Protein 7YVZ (pdb70)

Foldseek 3Di:
DDQAPDPPPVDPDDDDDDDPVPQPQKFWADPRNPDPPPRGDPPPVVVVCVVPVDDDGTDMGGD

Secondary structure (DSSP, 8-state):
--S-SSS-TT-S-------GGGTTTEEEE-SSS--TTTTB--SHHHHHHHHH-----PEEEE-

B-factor: mean 34.03, std 10.91, range [17.76, 74.47]

Solvent-accessible surface area: 4839 Å² total; per-residue (Å²): 154,145,113,20,158,86,11,92,102,140,48,153,152,31,112,68,129,66,89,145,88,100,6,54,86,130,92,30,22,14,136,13,64,88,2,131,116,49,31,73,21,48,42,34,46,35,77,29,33,89,90,85,69,61,136,48,19,37,86,90,46,162,113

Radius of gyration: 12.59 Å; Cα contacts (8 Å, |Δi|>4): 82; chains: 1; bounding box: 32×28×28 Å

Structure (mmCIF, N/CA/C/O backbone):
data_7YVZ
#
_entry.id   7YVZ
#
_cell.length_a   37.798
_cell.length_b   37.798
_cell.length_c   82.260
_cell.angle_alpha   90.000
_cell.angle_beta   90.000
_cell.angle_gamma   90.000
#
_symmetry.space_group_name_H-M   'P 41 21 2'
#
loop_
_entity.id
_entity.type
_entity.pdbx_description
1 polymer 'CDGSH iron-sulfur domain-containing protein 1 (CISD-1/mitoNEET)'
2 non-polymer 'FE2/S2 (INORGANIC) CLUSTER'
3 water water
#
loop_
_atom_site.group_PDB
_atom_site.id
_atom_site.type_symbol
_atom_site.label_atom_id
_atom_site.label_alt_id
_atom_site.label_comp_id
_atom_site.label_asym_id
_atom_site.label_entity_id
_atom_site.label_seq_id
_atom_site.pdbx_PDB_ins_code
_atom_site.Cartn_x
_atom_site.Cartn_y
_atom_site.Cartn_z
_atom_site.occupancy
_atom_site.B_iso_or_equiv
_atom_site.auth_seq_id
_atom_site.auth_comp_id
_atom_site.auth_asym_id
_atom_site.auth_atom_id
_atom_site.pdbx_PDB_model_num
ATOM 1 N N . ALA A 1 20 ? 19.93511 13.53541 3.08652 1.000 61.37177 38 ALA A N 1
ATOM 2 C 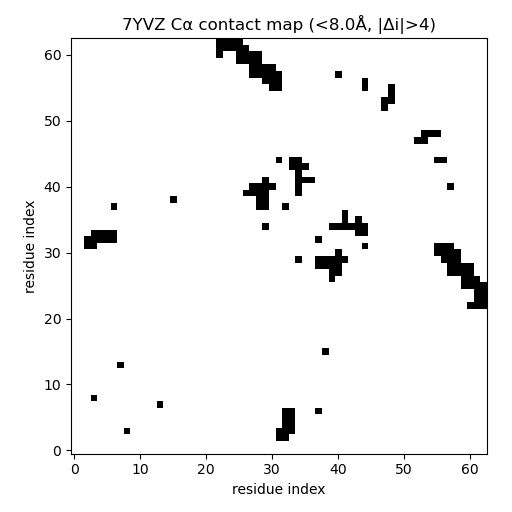CA . ALA A 1 20 ? 18.64417 13.95520 2.54668 1.000 51.33637 38 ALA A CA 1
ATOM 3 C C . ALA A 1 20 ? 17.45339 13.02652 2.95026 1.000 47.71301 38 ALA A C 1
ATOM 4 O O . ALA A 1 20 ? 17.07808 12.10787 2.22646 1.000 53.15086 38 ALA A O 1
ATOM 6 N N . ARG A 1 21 ? 16.85510 13.30692 4.10872 1.000 49.92236 39 ARG A N 1
ATOM 7 C CA . ARG A 1 21 ? 15.66215 12.59162 4.55458 1.000 46.50980 39 ARG A CA 1
ATOM 8 C C . ARG A 1 21 ? 14.47658 12.90429 3.63547 1.000 41.79312 39 ARG A C 1
ATOM 9 O O . ARG A 1 21 ? 14.43928 13.93212 2.95231 1.000 42.65129 39 ARG A O 1
ATOM 17 N N A CYS A 1 22 ? 13.49737 11.98984 3.63516 0.500 32.14325 40 CYS A N 1
ATOM 18 N N B CYS A 1 22 ? 13.50240 11.99654 3.61562 0.500 32.15412 40 CYS A N 1
ATOM 19 C CA A CYS A 1 22 ? 12.29129 12.04674 2.80633 0.500 35.14576 40 CYS A CA 1
ATOM 20 C CA B CYS A 1 22 ? 12.28813 12.21025 2.83449 0.500 35.13210 40 CYS A CA 1
ATOM 21 C C A CYS A 1 22 ? 11.06856 12.57311 3.55496 0.500 36.24531 40 CYS A C 1
ATOM 22 C C B CYS A 1 22 ? 11.18809 12.83777 3.68376 0.500 36.36837 40 CYS A C 1
ATOM 23 O O A CYS A 1 22 ? 10.23067 13.26212 2.95837 0.500 31.14117 40 CYS A O 1
ATOM 24 O O B CYS A 1 22 ? 10.57835 13.84459 3.30458 0.500 32.08623 40 CYS A O 1
ATOM 29 N N . ASN A 1 23 ? 10.94714 12.26510 4.84780 1.000 31.64954 41 ASN A N 1
ATOM 30 C CA . ASN A 1 23 ? 9.77385 12.58560 5.65253 1.000 29.16000 41 ASN A CA 1
ATOM 31 C C . ASN A 1 23 ? 10.03709 13.79269 6.53046 1.000 31.37423 41 ASN A C 1
ATOM 32 O O . ASN A 1 23 ? 10.81114 13.70400 7.50451 1.000 32.80977 41 ASN A O 1
ATOM 37 N N . TYR A 1 24 ? 9.33616 14.89864 6.25391 1.000 28.45681 42 TYR A N 1
ATOM 38 C CA . TYR A 1 24 ? 9.40578 16.07178 7.12094 1.000 26.57042 42 TYR A CA 1
ATOM 39 C C . TYR A 1 24 ? 8.11058 16.29892 7.88697 1.000 33.14623 42 TYR A C 1
ATOM 40 O O . TYR A 1 24 ? 7.95247 17.34583 8.50081 1.000 34.97113 42 TYR A O 1
ATOM 49 N N . LYS A 1 25 ? 7.17679 15.37050 7.83848 1.000 27.09846 43 LYS A N 1
ATOM 50 C CA . LYS A 1 25 ? 5.85170 15.66850 8.37708 1.000 29.22424 43 LYS A CA 1
ATOM 51 C C . LYS A 1 25 ? 5.26699 14.60817 9.29768 1.000 30.70626 43 LYS A C 1
ATOM 52 O O . LYS A 1 25 ? 4.66055 14.95821 10.32314 1.000 30.25293 43 LYS A O 1
ATOM 58 N N . ILE A 1 26 ? 5.39571 13.32894 8.95131 1.000 24.90259 44 ILE A N 1
ATOM 59 C CA . ILE A 1 26 ? 4.61347 12.26921 9.58609 1.000 27.78502 44 ILE A CA 1
ATOM 60 C C . ILE A 1 26 ? 5.33968 11.78840 10.83621 1.000 27.63429 44 ILE A C 1
ATOM 61 O O . ILE A 1 26 ? 6.50175 11.35970 10.76116 1.000 26.83786 44 ILE A O 1
ATOM 66 N N . GLN A 1 27 ? 4.67353 11.88910 11.99819 1.000 27.43704 45 GLN A N 1
ATOM 6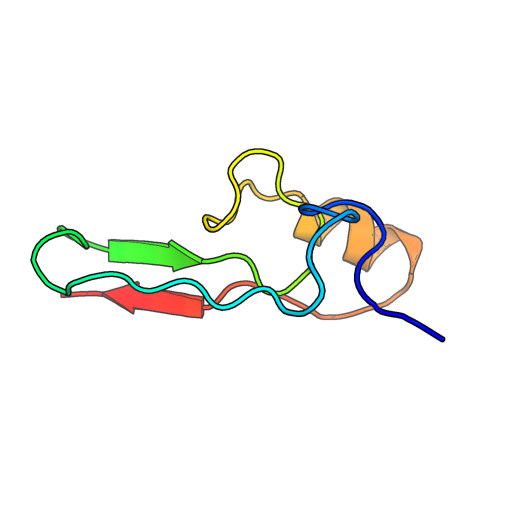7 C CA . GLN A 1 27 ? 5.12041 11.27648 13.27824 1.000 30.06394 45 GLN A CA 1
ATOM 68 C C . GLN A 1 27 ? 6.63635 11.38282 13.44631 1.000 26.91673 45 GLN A C 1
ATOM 69 O O . GLN A 1 27 ? 7.35365 10.38117 13.47050 1.000 28.44832 45 GLN A O 1
ATOM 75 N N . LEU A 1 28 ? 7.12938 12.63463 13.49186 1.000 27.07174 46 LEU A N 1
ATOM 76 C CA . LEU A 1 28 ? 8.57414 12.79379 13.55182 1.000 26.80848 46 LEU A CA 1
ATOM 77 C C . LEU A 1 28 ? 9.17173 12.29897 14.85703 1.000 31.74704 46 LEU A C 1
ATOM 78 O O . LEU A 1 28 ? 10.39662 12.12246 14.91147 1.000 34.00253 46 LEU A O 1
ATOM 83 N N . ASP A 1 29 ? 8.34660 12.06036 15.89848 1.000 36.02705 47 ASP A N 1
ATOM 84 C CA . ASP A 1 29 ? 8.80638 11.40286 17.12466 1.000 38.68729 47 ASP A CA 1
ATOM 85 C C . ASP A 1 29 ? 9.10531 9.92251 16.94963 1.000 38.61583 47 ASP A C 1
ATOM 86 O O . ASP A 1 29 ? 9.87782 9.34400 17.73796 1.000 39.94891 47 ASP A O 1
ATOM 91 N N . SER A 1 30 ? 8.48083 9.28122 15.98501 1.000 32.32156 48 SER A N 1
ATOM 92 C CA . SER A 1 30 ? 8.66060 7.85041 15.80758 1.000 31.20777 48 SER A CA 1
ATOM 93 C C . SER A 1 30 ? 10.00217 7.50691 15.17062 1.000 31.31162 48 SER A C 1
ATOM 94 O O . SER A 1 30 ? 10.51512 8.21518 14.30318 1.000 31.35274 48 SER A O 1
ATOM 97 N N . ASN A 1 31 ? 10.55302 6.37214 15.59023 1.000 33.19482 49 ASN A N 1
ATOM 98 C CA . ASN A 1 31 ? 11.81466 5.89567 15.04002 1.000 34.91476 49 ASN A CA 1
ATOM 99 C C . ASN A 1 31 ? 11.61979 5.23590 13.66898 1.000 32.58044 49 ASN A C 1
ATOM 100 O O . ASN A 1 31 ? 12.55237 5.16912 12.85390 1.000 32.69720 49 ASN A O 1
ATOM 105 N N . LYS A 1 32 ? 10.40394 4.78612 13.38642 1.000 26.87691 50 LYS A N 1
ATOM 106 C CA . LYS A 1 32 ? 10.15964 3.98189 12.18941 1.000 25.69942 50 LYS A CA 1
ATOM 107 C C . LYS A 1 32 ? 8.67110 3.86555 11.95603 1.000 26.83260 50 LYS A C 1
ATOM 108 O O . LYS A 1 32 ? 7.93125 3.36620 12.82185 1.000 33.33814 50 LYS A O 1
ATOM 114 N N . ILE A 1 33 ? 8.21553 4.34724 10.81566 1.000 24.57406 51 ILE A N 1
ATOM 115 C CA . ILE A 1 33 ? 6.79615 4.42256 10.54864 1.000 23.51692 51 ILE A CA 1
ATOM 116 C C . ILE A 1 33 ? 6.42812 3.27132 9.62036 1.000 25.12304 51 ILE A C 1
ATOM 117 O O . ILE A 1 33 ? 6.71842 3.27012 8.40902 1.000 24.92224 51 ILE A O 1
ATOM 122 N N . VAL A 1 34 ? 5.77876 2.28438 10.20845 1.000 24.75875 52 VAL A N 1
ATOM 123 C CA . VAL A 1 34 ? 5.25617 1.12319 9.48522 1.000 25.08588 52 VAL A CA 1
ATOM 124 C C . VAL A 1 34 ? 3.75502 1.11557 9.72759 1.000 25.80097 52 VAL A C 1
ATOM 125 O O . VAL A 1 34 ? 3.31814 1.09894 10.88179 1.000 29.63979 52 VAL A O 1
ATOM 129 N N . ASP A 1 35 ? 2.97014 1.10106 8.65509 1.000 24.06723 53 ASP A N 1
ATOM 130 C CA . ASP A 1 35 ? 1.52143 1.06904 8.77456 1.000 24.52452 53 ASP A CA 1
ATOM 131 C C . ASP A 1 35 ? 1.02501 -0.28377 8.29431 1.000 27.57316 53 ASP A C 1
ATOM 132 O O . ASP A 1 35 ? 1.56124 -0.82147 7.33829 1.000 29.15802 53 ASP A O 1
ATOM 137 N N . THR A 1 36 ? -0.02303 -0.80820 8.93749 1.000 31.31196 54 THR A N 1
ATOM 138 C CA . THR A 1 36 ? -0.62951 -2.08656 8.54891 1.000 33.21546 54 THR A CA 1
ATOM 139 C C . THR A 1 36 ? -2.11316 -1.89636 8.24778 1.000 33.37505 54 THR A C 1
ATOM 140 O O . THR A 1 36 ? -2.82902 -1.22797 9.00576 1.000 38.17817 54 THR A O 1
ATOM 144 N N . VAL A 1 37 ? -2.58139 -2.43992 7.13686 1.000 31.40713 55 VAL A N 1
ATOM 145 C CA . VAL A 1 37 ? -4.01035 -2.40006 6.82793 1.000 33.28710 55 VAL A CA 1
ATOM 146 C C . VAL A 1 37 ? -4.44573 -3.79351 6.42852 1.000 38.54808 55 VAL A C 1
ATOM 147 O O . VAL A 1 37 ? -3.67373 -4.54938 5.83807 1.000 35.08177 55 VAL A O 1
ATOM 151 N N . ASP A 1 38 ? -5.68727 -4.13538 6.75549 1.000 35.25312 56 ASP A N 1
ATOM 152 C CA . ASP A 1 38 ? -6.24347 -5.41401 6.38227 1.000 38.80111 56 ASP A CA 1
ATOM 153 C C . ASP A 1 38 ? -7.06994 -5.20929 5.11779 1.000 42.83099 56 ASP A C 1
ATOM 154 O O . ASP A 1 38 ? -7.75448 -4.18884 4.96602 1.000 40.28400 56 ASP A O 1
ATOM 159 N N . ILE A 1 39 ? -6.96054 -6.17063 4.19016 1.000 42.87930 57 ILE A N 1
ATOM 160 C CA . ILE A 1 39 ? -7.68443 -6.06901 2.92053 1.000 51.92835 57 ILE A CA 1
ATOM 161 C C . ILE A 1 39 ? -9.17404 -5.86823 3.18128 1.000 53.08325 57 ILE A C 1
ATOM 162 O O . ILE A 1 39 ? -9.86269 -5.18512 2.41532 1.000 47.30710 57 ILE A O 1
ATOM 167 N N . GLU A 1 40 ? -9.67749 -6.40590 4.28020 1.000 55.12956 58 GLU A N 1
ATOM 168 C CA . GLU A 1 40 ? -11.08965 -6.23392 4.59779 1.000 58.76138 58 GLU A CA 1
ATOM 169 C C . GLU A 1 40 ? -11.42846 -4.80201 5.03065 1.000 56.95715 58 GLU A C 1
ATOM 170 O O . GLU A 1 40 ? -12.54203 -4.59030 5.52321 1.000 68.81050 58 GLU A O 1
ATOM 172 N N . ASP A 1 41 ? -10.50568 -3.84987 4.88225 1.000 55.93537 59 ASP A N 1
ATOM 173 C CA . ASP A 1 41 ? -10.77750 -2.43224 5.09653 1.000 59.08964 59 ASP A CA 1
ATOM 174 C C . ASP A 1 41 ? -10.54610 -1.60472 3.84013 1.000 58.82683 59 ASP A C 1
ATOM 175 O O . ASP A 1 41 ? -10.56979 -0.37167 3.90599 1.000 60.48019 59 ASP A O 1
ATOM 180 N N . ILE A 1 42 ? -10.31441 -2.25416 2.70131 1.000 59.02068 60 ILE A N 1
ATOM 181 C CA . ILE A 1 42 ? -10.05266 -1.54627 1.45118 1.000 54.51566 60 ILE A CA 1
ATOM 182 C C . ILE A 1 42 ? -11.35560 -1.10864 0.79446 1.000 50.48962 60 ILE A C 1
ATOM 183 O O . ILE A 1 42 ? -11.43209 -0.02759 0.19998 1.000 46.97839 60 ILE A O 1
ATOM 188 N N . GLY A 1 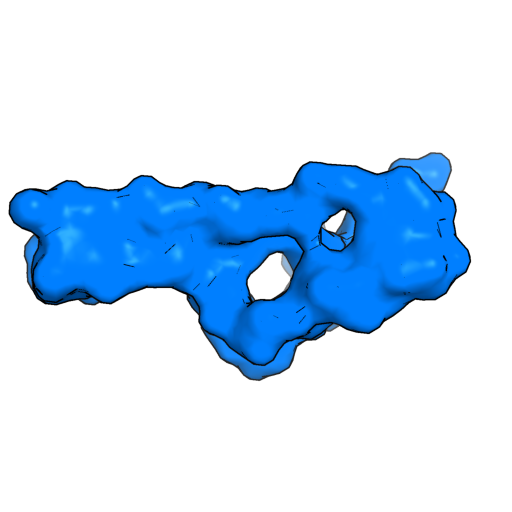43 ? -12.39555 -1.93631 0.86333 1.000 50.60884 61 GLY A N 1
ATOM 189 C CA . GLY A 1 43 ? -13.60553 -1.61025 0.10297 1.000 45.74109 61 GLY A CA 1
ATOM 190 C C . GLY A 1 43 ? -13.35974 -1.72269 -1.39893 1.000 49.46250 61 GLY A C 1
ATOM 191 O O . GLY A 1 43 ? -12.61574 -2.59870 -1.85982 1.000 53.48832 61 GLY A O 1
ATOM 192 N N . GLU A 1 44 ? -13.98461 -0.83438 -2.18208 1.000 45.73025 62 GLU A N 1
ATOM 193 C CA . GLU A 1 44 ? -13.74111 -0.84731 -3.62346 1.000 47.19096 62 GLU A CA 1
ATOM 194 C C . GLU A 1 44 ? -12.25621 -0.64056 -3.91073 1.000 41.15878 62 GLU A C 1
ATOM 195 O O . GLU A 1 44 ? -11.63823 -1.41569 -4.64862 1.000 41.73064 62 GLU A O 1
ATOM 197 N N . LYS A 1 45 ? -11.65852 0.37887 -3.29292 1.000 38.90298 63 LYS A N 1
ATOM 198 C CA . LYS A 1 45 ? -10.24625 0.68324 -3.45944 1.000 32.02299 63 LYS A CA 1
ATOM 199 C C . LYS A 1 45 ? -9.85648 1.74232 -2.44142 1.000 32.54293 63 LYS A C 1
ATOM 200 O O . LYS A 1 45 ? -10.72211 2.43890 -1.89435 1.000 35.49696 63 LYS A O 1
ATOM 206 N N . LYS A 1 46 ? -8.54880 1.78397 -2.12672 1.000 30.38303 64 LYS A N 1
ATOM 207 C CA . LYS A 1 46 ? -7.96909 2.85507 -1.32189 1.000 28.70307 64 LYS A CA 1
ATOM 208 C C . LYS A 1 46 ? -6.63724 3.26910 -1.91575 1.000 27.73370 64 LYS A C 1
ATOM 209 O O . LYS A 1 46 ? -5.90348 2.45808 -2.49043 1.000 29.79827 64 LYS A O 1
ATOM 215 N N . ALA A 1 47 ? -6.32316 4.54832 -1.75034 1.000 26.81498 65 ALA A N 1
ATOM 216 C CA . ALA A 1 47 ? -5.04423 5.08810 -2.22059 1.000 21.67748 65 ALA A CA 1
ATOM 217 C C . ALA A 1 47 ? -4.19535 5.45352 -1.02170 1.000 23.58436 65 ALA A C 1
ATOM 218 O O . ALA A 1 47 ? -4.65162 6.18112 -0.11560 1.000 25.89993 65 ALA A O 1
ATOM 220 N N . PHE A 1 48 ? -2.96961 4.92562 -1.00576 1.000 21.21310 66 PHE A N 1
ATOM 221 C CA . PHE A 1 48 ? -2.06541 5.10301 0.11702 1.000 21.83577 66 PHE A CA 1
ATOM 222 C C . PHE A 1 48 ? -0.93463 6.02746 -0.28587 1.000 24.23841 66 PHE A C 1
ATOM 223 O O . PHE A 1 48 ? -0.32887 5.87885 -1.36898 1.000 22.63549 66 PHE A O 1
ATOM 231 N N . CYS A 1 49 ? -0.57423 6.93422 0.64290 1.000 24.06681 67 CYS A N 1
ATOM 232 C CA . CYS A 1 49 ? 0.42804 7.95858 0.38571 1.000 21.11529 67 CYS A CA 1
ATOM 233 C C . CYS A 1 49 ? 1.83785 7.34824 0.39220 1.000 19.81731 67 CYS A C 1
ATOM 234 O O . CYS A 1 49 ? 2.16654 6.52453 1.24161 1.000 22.15056 67 CYS A O 1
ATOM 237 N N . ARG A 1 50 ? 2.61267 7.68511 -0.63226 1.000 20.12739 68 ARG A N 1
ATOM 238 C CA . ARG A 1 50 ? 4.03244 7.37696 -0.66252 1.000 19.43537 68 ARG A CA 1
ATOM 239 C C . ARG A 1 50 ? 4.89443 8.60661 -0.74774 1.000 23.09404 68 ARG A C 1
ATOM 240 O O . ARG A 1 50 ? 6.11297 8.47209 -0.97763 1.000 23.40681 68 ARG A O 1
ATOM 248 N N . CYS A 1 51 ? 4.34294 9.80498 -0.52458 1.000 20.24438 69 CYS A N 1
ATOM 249 C CA . CYS A 1 51 ? 5.12382 11.04228 -0.59423 1.000 20.77814 69 CYS A CA 1
ATOM 250 C C . CYS A 1 51 ? 5.37130 11.68751 0.75834 1.000 23.59620 69 CYS A C 1
ATOM 251 O O . CYS A 1 51 ? 6.18896 12.62883 0.81819 1.000 25.59311 69 CYS A O 1
ATOM 254 N N . TRP A 1 52 ? 4.71810 11.18915 1.83376 1.000 19.41360 70 TRP A N 1
ATOM 255 C CA . TRP A 1 52 ? 4.97857 11.64563 3.21068 1.000 21.79281 70 TRP A CA 1
ATOM 256 C C . TRP A 1 52 ? 4.48462 13.05976 3.44186 1.000 23.06950 70 TRP A C 1
ATOM 257 O O . TRP A 1 52 ? 4.90620 13.73795 4.41253 1.000 23.57377 70 TRP A O 1
ATOM 268 N N . LYS A 1 53 ? 3.57396 13.54922 2.60135 1.000 25.29088 71 LYS A N 1
ATOM 269 C CA . LYS A 1 53 ? 2.99226 14.88679 2.78509 1.000 23.27904 71 LYS A CA 1
ATOM 270 C C . LYS A 1 53 ? 1.48885 14.86941 3.07875 1.000 28.93929 71 LYS A C 1
ATOM 271 O O . LYS A 1 53 ? 0.93427 15.93247 3.35665 1.000 29.22869 71 LYS A O 1
ATOM 277 N N . SER A 1 54 ? 0.80239 13.72142 2.99955 1.000 24.71739 72 SER A N 1
ATOM 278 C CA . SER A 1 54 ? -0.65344 13.69188 3.18990 1.000 25.32601 72 SER A CA 1
ATOM 279 C C . SER A 1 54 ? -1.07394 14.13323 4.58434 1.000 30.14439 72 SER A C 1
ATOM 280 O O . SER A 1 54 ? -0.46978 13.76551 5.59381 1.000 29.44218 72 SER A O 1
ATOM 283 N N . GLU A 1 55 ? -2.16729 14.88763 4.63980 1.000 31.77015 73 GLU A N 1
ATOM 284 C CA . GLU A 1 55 ? -2.75855 15.20395 5.92410 1.000 31.39970 73 GLU A CA 1
ATOM 285 C C . GLU A 1 55 ? -3.68162 14.10801 6.42157 1.000 33.70476 73 GLU A C 1
ATOM 286 O O . GLU A 1 55 ? -4.20371 14.2270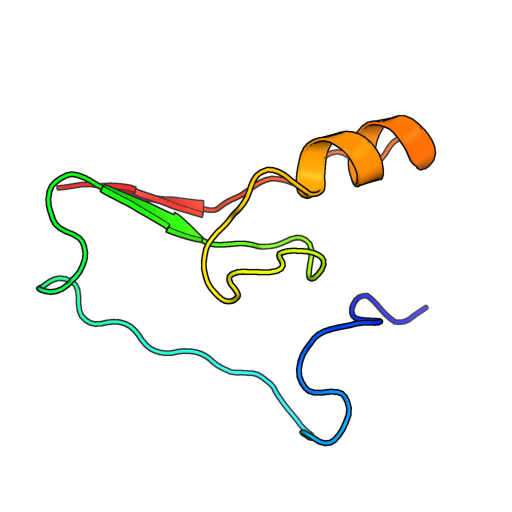6 7.54079 1.000 37.98198 73 GLU A O 1
ATOM 292 N N . LYS A 1 56 ? -3.92863 13.08269 5.61709 1.000 27.13347 74 LYS A N 1
ATOM 293 C CA . LYS A 1 56 ? -4.75104 11.93945 5.98172 1.000 32.79299 74 LYS A CA 1
ATOM 294 C C . LYS A 1 56 ? -3.92456 10.66113 6.05016 1.000 29.32349 74 LYS A C 1
ATOM 295 O O . LYS A 1 56 ? -4.42487 9.57268 5.79376 1.000 29.24773 74 L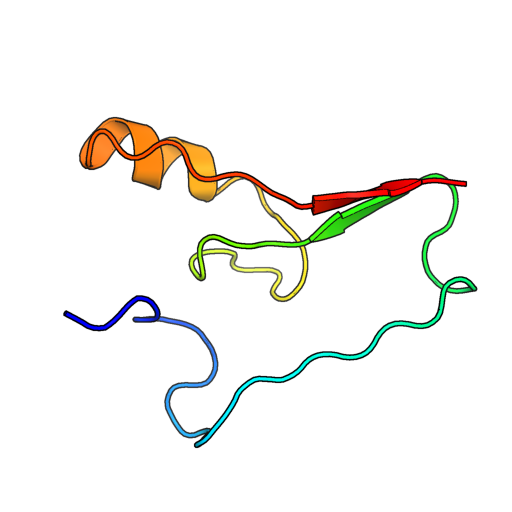YS A O 1
ATOM 301 N N . TRP A 1 57 ? -2.64786 10.77894 6.39725 1.000 29.85929 75 TRP A N 1
ATOM 302 C CA . TRP A 1 57 ? -1.76809 9.61540 6.52443 1.000 27.22517 75 TRP A CA 1
ATOM 303 C C . TRP A 1 57 ? -2.44965 8.45729 7.25546 1.000 29.47997 75 TRP A C 1
ATOM 304 O O . TRP A 1 57 ? -3.10539 8.70271 8.29124 1.000 31.45428 75 TRP A O 1
ATOM 315 N N . PRO A 1 58 ? -2.35072 7.19144 6.78180 1.000 26.89427 76 PRO A N 1
ATOM 316 C CA . PRO A 1 58 ? -1.49005 6.80766 5.64842 1.000 24.08092 76 PRO A CA 1
ATOM 317 C C . PRO A 1 58 ? -2.14159 6.86869 4.29237 1.000 24.59058 76 PRO A C 1
ATOM 318 O O . PRO A 1 58 ? -1.56373 6.34319 3.33884 1.000 23.97744 76 PRO A O 1
ATOM 322 N N . TYR A 1 59 ? -3.31752 7.49539 4.19605 1.000 27.11877 77 TYR A N 1
ATOM 323 C CA . TYR A 1 59 ? -3.98160 7.59668 2.90623 1.000 25.50875 77 TYR A CA 1
ATOM 324 C C . TYR A 1 59 ? -3.51801 8.81314 2.12832 1.000 25.93559 77 TYR A C 1
ATOM 325 O O . TYR A 1 59 ? -3.13441 9.82883 2.69346 1.000 27.22342 77 TYR A O 1
ATOM 334 N N . CYS A 1 60 ? -3.57157 8.69856 0.79824 1.000 24.26500 78 CYS A N 1
ATOM 335 C CA . CYS A 1 60 ? -3.29691 9.78961 -0.10810 1.000 24.89598 78 CYS A CA 1
ATOM 336 C C . CYS A 1 60 ? -4.40798 10.82771 0.03749 1.000 27.89407 78 CYS A C 1
ATOM 337 O O . CYS A 1 60 ? -5.59490 10.46320 0.19549 1.000 27.64731 78 CYS A O 1
ATOM 340 N N . ASP A 1 61 ? -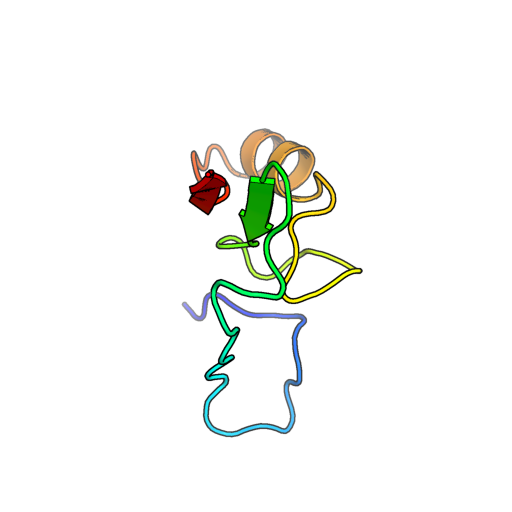4.01977 12.12590 0.04482 1.000 24.19855 79 ASP A N 1
ATOM 341 C CA . ASP A 1 61 ? -5.01582 13.20971 -0.00864 1.000 28.57405 79 ASP A CA 1
ATOM 342 C C . ASP A 1 61 ? -4.73871 14.17485 -1.15756 1.000 31.74352 79 ASP A C 1
ATOM 343 O O . ASP A 1 61 ? -5.18538 15.35391 -1.11252 1.000 31.39432 79 ASP A O 1
ATOM 348 N N . GLY A 1 62 ? -3.97087 13.72803 -2.16962 1.000 28.66331 80 GLY A N 1
ATOM 349 C CA . GLY A 1 62 ? -3.59278 14.55627 -3.28343 1.000 26.30986 80 GLY A CA 1
ATOM 350 C C . GLY A 1 62 ? -2.42450 15.50405 -3.06621 1.000 27.89562 80 GLY A C 1
ATOM 351 O O . GLY A 1 62 ? -2.08514 16.25663 -3.98939 1.000 30.29529 80 GLY A O 1
ATOM 352 N N . SER A 1 63 ? -1.82796 15.54584 -1.87318 1.000 27.26669 81 SER A N 1
ATOM 353 C CA . SER A 1 63 ? -0.72563 16.48287 -1.61696 1.000 26.79881 81 SER A CA 1
ATOM 354 C C . SER A 1 63 ? 0.49491 16.19338 -2.51084 1.000 26.57185 81 SER A C 1
ATOM 355 O O . SER A 1 63 ? 1.32642 17.08640 -2.71858 1.000 27.36787 81 SER A O 1
ATOM 358 N N . HIS A 1 64 ? 0.56260 14.99028 -3.10425 1.000 23.64848 82 HIS A N 1
ATOM 359 C CA . HIS A 1 64 ? 1.66768 14.64921 -3.99143 1.000 25.42014 82 HIS A CA 1
ATOM 360 C C . HIS A 1 64 ? 1.74380 15.59168 -5.18278 1.000 29.51909 82 HIS A C 1
ATOM 361 O O . HIS A 1 64 ? 2.83284 15.85533 -5.70250 1.000 29.28502 82 HIS A O 1
ATOM 368 N N . GLY A 1 65 ? 0.60945 16.18083 -5.58558 1.000 30.87396 83 GLY A N 1
ATOM 369 C CA . GLY A 1 65 ? 0.61879 16.94204 -6.82098 1.000 32.72655 83 GLY A CA 1
ATOM 370 C C . GLY A 1 65 ? 1.41250 18.22734 -6.68721 1.000 33.82829 83 GLY A C 1
ATOM 371 O O . GLY A 1 65 ? 2.28606 18.52141 -7.51441 1.000 32.47339 83 GLY A O 1
ATOM 372 N N . LYS A 1 66 ? 1.14704 18.98650 -5.60959 1.000 34.69313 84 LYS A N 1
ATOM 373 C CA . LYS A 1 66 ? 1.92433 20.18988 -5.30805 1.000 33.02820 84 LYS A CA 1
ATOM 374 C C . LYS A 1 66 ? 3.40128 19.87877 -5.10532 1.000 38.98771 84 LYS A C 1
ATOM 375 O O . LYS A 1 66 ? 4.27123 20.64833 -5.54998 1.000 40.67966 84 LYS A O 1
ATOM 377 N N . HIS A 1 67 ? 3.70944 18.79661 -4.38217 1.000 35.84991 85 HIS A N 1
ATOM 378 C CA . HIS A 1 67 ? 5.09889 18.36210 -4.22570 1.000 30.90521 85 HIS A CA 1
ATOM 379 C C . HIS A 1 67 ? 5.78029 18.13318 -5.57333 1.000 35.80858 85 HIS A C 1
ATOM 380 O O . HIS A 1 67 ? 6.88874 18.62940 -5.82611 1.000 34.50864 85 HIS A O 1
ATOM 387 N N . ASN A 1 68 ? 5.13786 17.38287 -6.46070 1.000 31.26793 86 ASN A N 1
ATOM 388 C CA . ASN A 1 68 ? 5.78932 17.09336 -7.74193 1.000 29.14237 86 ASN A CA 1
ATOM 389 C C . ASN A 1 68 ? 5.95870 18.36269 -8.57959 1.000 29.53244 86 ASN A C 1
ATOM 390 O O . ASN A 1 68 ? 6.98711 18.53938 -9.25161 1.000 35.42576 86 ASN A O 1
ATOM 395 N N . LYS A 1 69 ? 4.94925 19.24987 -8.57971 1.000 30.76285 87 LYS A N 1
ATOM 396 C CA . LYS A 1 69 ? 5.04793 20.49660 -9.33515 1.000 35.39231 87 LYS A CA 1
ATOM 397 C C . LYS A 1 69 ? 6.21792 21.33029 -8.84222 1.000 41.36411 87 LYS A C 1
ATOM 398 O O . LYS A 1 69 ? 7.00413 21.84585 -9.64614 1.000 41.73823 87 LYS A O 1
ATOM 400 N N . GLU A 1 70 ? 6.36988 21.45102 -7.52017 1.000 36.02511 88 GLU A N 1
ATOM 401 C CA . GLU A 1 70 ? 7.41116 22.31409 -6.96150 1.000 41.42656 88 GLU A CA 1
ATOM 402 C C . GLU A 1 70 ? 8.80636 21.75812 -7.24111 1.000 41.10489 88 GLU A C 1
ATOM 403 O O . GLU A 1 70 ? 9.71473 22.50504 -7.61672 1.000 46.52657 88 GLU A O 1
ATOM 405 N N . THR A 1 71 ? 8.99004 20.44589 -7.09121 1.000 38.69393 89 THR A N 1
ATOM 406 C CA . THR A 1 71 ? 10.31466 19.83813 -7.04850 1.000 39.08582 89 THR A CA 1
ATOM 407 C C . THR A 1 71 ? 10.72081 19.15098 -8.33740 1.000 42.63101 89 THR A C 1
ATOM 408 O O . THR A 1 71 ? 11.90251 18.80024 -8.49057 1.000 41.34446 89 THR A O 1
ATOM 412 N N . GLY A 1 72 ? 9.79979 18.95721 -9.26751 1.000 36.66628 90 GLY A N 1
ATOM 413 C CA . GLY A 1 72 ? 10.10428 18.11296 -10.41398 1.000 37.15432 90 GLY A CA 1
ATOM 414 C C . GLY A 1 72 ? 10.01663 16.63523 -10.14427 1.000 36.63808 90 GLY A C 1
ATOM 415 O O . GLY A 1 72 ? 10.38678 15.83348 -11.02537 1.000 36.33401 90 GLY A O 1
ATOM 416 N N . ASP A 1 73 ? 9.58029 16.23990 -8.95335 1.000 32.46274 91 ASP A N 1
ATOM 417 C CA . ASP A 1 73 ? 9.53017 14.83300 -8.55902 1.000 29.86471 91 ASP A CA 1
ATOM 418 C C . ASP A 1 73 ? 8.37935 14.15451 -9.33252 1.000 28.08468 91 ASP A C 1
ATOM 419 O O . ASP A 1 73 ? 7.62076 14.80845 -10.05626 1.000 29.87428 91 ASP A O 1
ATOM 424 N N . ASN A 1 74 ? 8.26391 12.82856 -9.17844 1.000 28.30817 92 ASN A N 1
ATOM 425 C CA . ASN A 1 74 ? 7.24687 12.06448 -9.88909 1.000 26.64444 92 ASN A CA 1
ATOM 426 C C . ASN A 1 74 ? 6.57659 11.04468 -8.97774 1.000 25.46569 92 ASN A C 1
ATOM 427 O O . ASN A 1 74 ? 6.10992 9.99875 -9.45255 1.000 25.90125 92 ASN A O 1
ATOM 432 N N . VAL A 1 75 ? 6.47392 11.34382 -7.68046 1.000 23.50340 93 VAL A N 1
ATOM 433 C CA . VAL A 1 75 ? 5.95635 10.32849 -6.77744 1.000 20.06868 93 VAL A CA 1
ATOM 434 C C . VAL A 1 75 ? 4.42497 10.35547 -6.78627 1.000 22.19655 93 VAL A C 1
ATOM 435 O O . VAL A 1 75 ? 3.78882 11.38404 -7.01768 1.000 24.48797 93 VAL A O 1
ATOM 439 N N . GLY A 1 76 ? 3.85226 9.23461 -6.38793 1.000 21.61045 94 GLY A N 1
ATOM 440 C CA . GLY A 1 76 ? 2.42520 9.06460 -6.39770 1.000 23.47548 94 GLY A CA 1
ATOM 441 C C . GLY A 1 76 ? 2.02562 7.89268 -5.53385 1.000 21.01152 94 GLY A C 1
ATOM 442 O O . GLY A 1 76 ? 2.84897 7.15425 -5.00250 1.000 21.63102 94 GLY A O 1
ATOM 443 N N . PRO A 1 77 ? 0.72878 7.72374 -5.35664 1.000 19.72875 95 PRO A N 1
ATOM 444 C CA . PRO A 1 77 ? 0.21626 6.74762 -4.37493 1.000 20.53335 95 PRO A CA 1
ATOM 445 C C . PRO A 1 77 ? 0.20187 5.30021 -4.89266 1.000 21.80830 95 PRO A C 1
ATOM 446 O O . PRO A 1 77 ? 0.31577 5.02435 -6.08853 1.000 23.63100 95 PRO A O 1
ATOM 450 N N . LEU A 1 78 ? 0.04773 4.37278 -3.94171 1.000 20.39231 96 LEU A N 1
ATOM 451 C CA . LEU A 1 78 ? -0.27584 2.97534 -4.22434 1.000 21.30143 96 LEU A CA 1
ATOM 452 C C . LEU A 1 78 ? -1.77329 2.80677 -4.15885 1.000 24.67125 96 LEU A C 1
ATOM 453 O O . LEU A 1 78 ? -2.36043 3.13107 -3.12291 1.000 24.60278 96 LEU A O 1
ATOM 458 N N . ILE A 1 79 ? -2.39770 2.27233 -5.22970 1.000 23.28620 97 ILE A N 1
ATOM 459 C CA . ILE A 1 79 ? -3.84733 2.04252 -5.23238 1.000 26.52874 97 ILE A CA 1
ATOM 460 C C . ILE A 1 79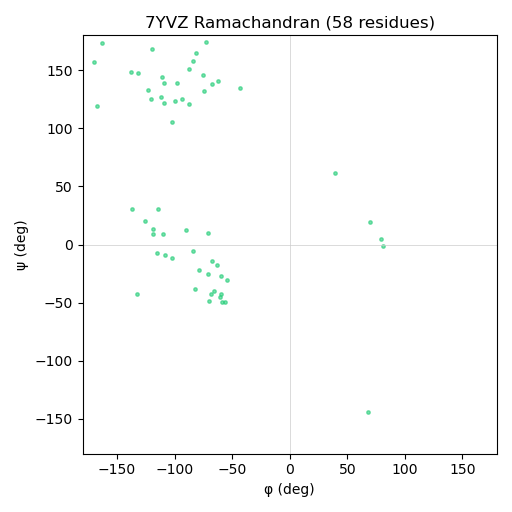 ? -4.04683 0.56722 -4.92491 1.000 30.36068 97 ILE A C 1
ATOM 461 O O . ILE A 1 79 ? -3.48909 -0.27768 -5.62554 1.000 30.43319 97 ILE A O 1
ATOM 466 N N . VAL A 1 80 ? -4.80613 0.23214 -3.88619 1.000 23.35652 98 VAL A N 1
ATOM 467 C CA . VAL A 1 80 ? -5.08818 -1.17310 -3.59306 1.000 26.93305 98 VAL A CA 1
ATOM 468 C C . VAL A 1 80 ? -6.56308 -1.35751 -3.94183 1.000 32.84679 98 VAL A C 1
ATOM 469 O O . VAL A 1 80 ? -7.41680 -0.64529 -3.39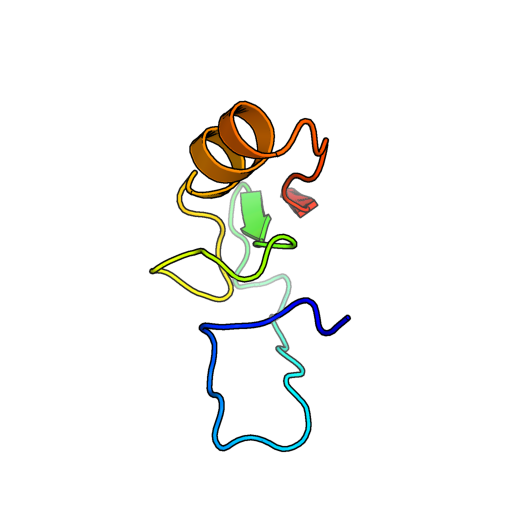855 1.000 33.26474 98 VAL A O 1
ATOM 473 N N . LYS A 1 81 ? -6.87695 -2.27826 -4.86903 1.000 31.49041 99 LYS A N 1
ATOM 474 C CA . LYS A 1 81 ? -8.24318 -2.41854 -5.36072 1.000 37.53039 99 LYS A CA 1
ATOM 475 C C . LYS A 1 81 ? -8.80138 -3.81201 -5.07703 1.000 42.16715 99 LYS A C 1
ATOM 476 O O . LYS A 1 81 ? -8.07290 -4.73288 -4.70109 1.000 40.91911 99 LYS A O 1
ATOM 482 N N . SER A 1 82 ? -10.12010 -3.95930 -5.27556 1.000 50.90375 100 SER A N 1
ATOM 483 C CA . SER A 1 82 ? -10.83009 -5.25250 -5.10123 1.000 52.88367 100 SER A CA 1
ATOM 484 C C . SER A 1 82 ? -11.62939 -5.67092 -6.34195 1.000 56.20164 100 SER A C 1
ATOM 485 O O . SER A 1 82 ? -11.52373 -5.05382 -7.39819 1.000 55.58975 100 SER A O 1
#

Nearest PDB structures (foldseek):
  7yvz-assembly1_A-2  TM=1.016E+00  e=1.347E-11  Caenorhabditis elegans
  4f1e-assembly2_C  TM=9.845E-01  e=1.669E-08  Homo sapiens
  7p0o-assembly1_B  TM=9.775E-01  e=1.669E-08  Homo sapiens
  4f28-assembly1_B  TM=9.710E-01  e=2.696E-08  Homo sapiens
  4f2c-assembly1_A  TM=9.587E-01  e=2.196E-08  Homo sapiens

InterPro domains:
  IPR018967 Iron-binding zinc finger, CDGSH type [PF09360] (88-113)
  IPR018967 Iron-binding zinc finger, CDGSH type [SM00704] (81-119)
  IPR042216 MitoNEET, CDGSH iron-sulfur domain [G3DSA:3.40.5.90] (87-134)
  IPR045131 CDGSH iron-sulfur domain-containing protein 1/2 [PTHR13680] (44-133)

Sequence (63 aa):
ARCCNYKIQLDSNKIVDTVDIEDIGEKKAFCRCWKSEKWPYCDGSHGKHNKETGDNVGPLIVKS

Organism: Caenorhabditis elegans (NCBI:txid6239)